Protein AF-A0A4S2KLS2-F1 (afdb_monomer)

Foldseek 3Di:
DQFDADCDPPDQPRPQHDDDPDDAAPPDWDKDWDAPVDKDWAFWDAFDFGCPVVPTPFDFFKKWKWFDDPVDPDTHQDADPVRHRMDGHDDTGTDIHIIIITGRHPDRDD

Solvent-accessible surface area (backbone atoms only — not comparable to full-atom values): 6794 Å² total; per-residue (Å²): 134,84,72,67,51,45,86,53,86,98,44,70,46,56,78,12,31,83,74,70,95,60,76,43,44,101,84,46,88,47,73,49,79,48,84,62,93,53,84,44,81,41,58,58,5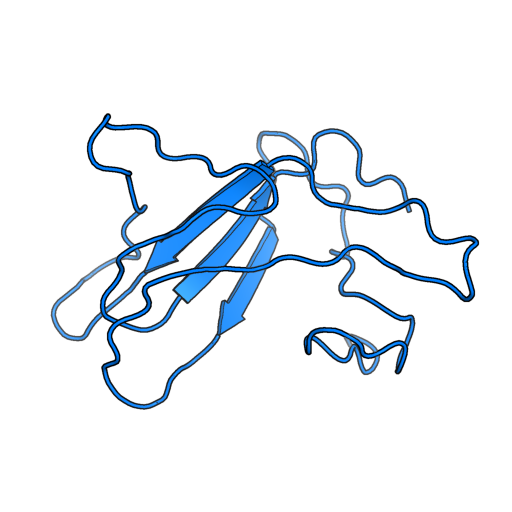5,82,78,77,46,28,44,58,94,80,71,39,83,41,47,62,61,34,29,35,45,28,35,47,49,96,92,56,93,58,75,41,75,45,58,49,100,85,68,48,47,68,44,54,76,73,50,74,43,82,46,76,40,31,38,36,39,34,53,42,25,91,72,50,67,130

Mean predicted aligned error: 8.69 Å

InterPro domains:
  IPR000421 Coagulation factor 5/8, C-terminal domain [PF00754] (11-99)
  IPR000421 Coagulation factor 5/8, C-terminal domain [PS50022] (1-110)
  IPR008979 Galactose-binding-like domain superfamily [SSF49785] (8-98)

Radius of gyration: 14.33 Å; Cα contacts (8 Å, |Δi|>4): 211; chains: 1; bounding box: 36×27×37 Å

Secondary structure (DSSP, 8-state):
-------STT--GGGSS---SS---SS--EEEEE--SS--EE--B------GGGT-----SEEEEEE--TT-SS-EE---TT---EEESSB---EES-EEEEEE-SS---

Nearest PDB structures (foldseek):
  4qdr-assembly1_A  TM=7.229E-01  e=6.186E-03  Homo sapiens
  8fdg-assembly1_A  TM=7.091E-01  e=8.589E-02  Homo sapiens
  7jjc-assembly4_D  TM=6.309E-01  e=7.697E-02  Homo sapiens
  6mf0-assembly1_B  TM=7.133E-01  e=1.486E-01  Sus scrofa
  5msx-assembly1_A  TM=6.514E-01  e=5.536E-01  Bacteroides thetaiotaomicron VPI-5482

Sequence (110 aa):
MSRYIDLRLRQDKGGGAWCPRNMVTKEGKEYLEVNLHTPRLLTSTKTQGRFGNGNGVEYTEEYFVEYWRPGFNKWVRWRNRRGVEHDSIHKSVNLEVPILVNALSRNATV

pLDDT: mean 71.07, std 14.03, range [29.31, 92.56]

Structure (mmCIF, N/CA/C/O backbone):
data_AF-A0A4S2KLS2-F1
#
_entry.id   AF-A0A4S2KLS2-F1
#
loop_
_atom_site.group_PDB
_atom_site.id
_atom_site.type_symbol
_atom_site.label_atom_id
_atom_site.label_alt_id
_atom_site.label_comp_id
_atom_site.label_asym_id
_atom_site.label_entity_id
_atom_site.label_seq_id
_atom_site.pdbx_PDB_ins_code
_atom_site.Cartn_x
_atom_site.Cartn_y
_atom_site.Cartn_z
_atom_site.occupancy
_atom_site.B_iso_or_equiv
_atom_site.auth_seq_id
_atom_site.auth_comp_id
_atom_site.auth_asym_id
_atom_site.auth_atom_id
_atom_site.pdbx_PDB_model_num
ATOM 1 N N . MET A 1 1 ? -3.678 12.529 -16.105 1.00 29.31 1 MET A N 1
ATOM 2 C CA . MET A 1 1 ? -3.967 11.281 -16.843 1.00 29.31 1 MET A CA 1
ATOM 3 C C . MET A 1 1 ? -2.807 10.325 -16.632 1.00 29.31 1 MET A C 1
ATOM 5 O O . MET A 1 1 ? -1.731 10.573 -17.160 1.00 29.31 1 MET A O 1
ATOM 9 N N . SER A 1 2 ? -2.993 9.313 -15.783 1.00 34.88 2 SER A N 1
ATOM 10 C CA . SER A 1 2 ? -1.995 8.261 -15.566 1.00 34.88 2 SER A CA 1
ATOM 11 C C . SER A 1 2 ? -1.966 7.380 -16.816 1.00 34.88 2 SER A C 1
ATOM 13 O O . SER A 1 2 ? -3.018 6.888 -17.226 1.00 34.88 2 SER A O 1
ATOM 15 N N . ARG A 1 3 ? -0.813 7.252 -17.487 1.00 41.88 3 ARG A N 1
ATOM 16 C CA . ARG A 1 3 ? -0.665 6.275 -18.579 1.00 41.88 3 ARG A CA 1
ATOM 17 C C . ARG A 1 3 ? -0.872 4.879 -17.992 1.00 41.88 3 ARG A C 1
ATOM 19 O O . ARG A 1 3 ? -0.538 4.658 -16.837 1.00 41.88 3 ARG A O 1
ATOM 26 N N . TYR A 1 4 ? -1.463 3.987 -18.786 1.00 42.91 4 TYR A N 1
ATOM 27 C CA . TYR A 1 4 ? -1.695 2.575 -18.476 1.00 42.91 4 TYR A CA 1
ATOM 28 C C . TYR A 1 4 ? -0.476 1.962 -17.785 1.00 42.91 4 TYR A C 1
ATOM 30 O O . TYR A 1 4 ? 0.496 1.646 -18.456 1.00 42.91 4 TYR A O 1
ATOM 38 N N . ILE A 1 5 ? -0.536 1.809 -16.468 1.00 55.75 5 ILE A N 1
ATOM 39 C CA . ILE A 1 5 ? 0.456 1.089 -15.680 1.00 55.75 5 ILE A CA 1
ATOM 40 C C . ILE A 1 5 ? -0.206 -0.224 -15.284 1.00 55.75 5 ILE A C 1
ATOM 42 O O . ILE A 1 5 ? -1.280 -0.216 -14.677 1.00 55.75 5 ILE A O 1
ATOM 46 N N . ASP A 1 6 ? 0.414 -1.348 -15.635 1.00 65.06 6 ASP A N 1
ATOM 47 C CA . ASP A 1 6 ? -0.007 -2.640 -15.108 1.00 65.06 6 ASP A CA 1
ATOM 48 C C . ASP A 1 6 ? 0.578 -2.814 -13.700 1.00 65.06 6 ASP A C 1
ATOM 50 O O . ASP A 1 6 ? 1.789 -2.884 -13.513 1.00 65.06 6 ASP A O 1
ATOM 54 N N . LEU A 1 7 ? -0.303 -2.841 -12.699 1.00 71.12 7 LEU A N 1
ATOM 55 C CA . LEU A 1 7 ? 0.037 -2.980 -11.277 1.00 71.12 7 LEU A CA 1
ATOM 56 C C . LEU A 1 7 ? 0.234 -4.442 -10.851 1.00 71.12 7 LEU A C 1
ATOM 58 O O . LEU A 1 7 ? 0.402 -4.736 -9.665 1.00 71.12 7 LEU A O 1
ATOM 62 N N . ARG A 1 8 ? 0.147 -5.383 -11.795 1.00 77.81 8 ARG A N 1
ATOM 63 C CA . ARG A 1 8 ? 0.244 -6.815 -11.513 1.00 77.81 8 ARG A CA 1
ATOM 64 C C . ARG A 1 8 ? 1.695 -7.264 -11.438 1.00 77.81 8 ARG A C 1
ATOM 66 O O . ARG A 1 8 ? 2.547 -6.868 -12.226 1.00 77.81 8 ARG A O 1
ATOM 73 N N . LEU A 1 9 ? 1.951 -8.187 -10.516 1.00 78.31 9 LEU A N 1
ATOM 74 C CA . LEU A 1 9 ? 3.256 -8.820 -10.389 1.00 78.31 9 LEU A CA 1
ATOM 75 C C . LEU A 1 9 ? 3.641 -9.562 -11.679 1.00 78.31 9 LEU A C 1
ATOM 77 O O . LEU A 1 9 ? 2.802 -10.205 -12.315 1.00 78.31 9 LEU A O 1
ATOM 81 N N . ARG A 1 10 ? 4.937 -9.544 -12.000 1.00 79.31 10 ARG A N 1
ATOM 82 C CA . ARG A 1 10 ? 5.551 -10.193 -13.171 1.00 79.31 10 ARG A CA 1
ATOM 83 C C . ARG A 1 10 ? 4.999 -9.699 -14.512 1.00 79.31 10 ARG A C 1
ATOM 85 O O . ARG A 1 10 ? 4.963 -10.463 -15.473 1.00 79.31 10 ARG A O 1
ATOM 92 N N . GLN A 1 11 ? 4.562 -8.446 -14.575 1.00 78.25 11 GLN A N 1
ATOM 93 C CA . GLN A 1 11 ? 4.196 -7.778 -15.820 1.00 78.25 11 GLN A CA 1
ATOM 94 C C . GLN A 1 11 ? 5.168 -6.630 -16.085 1.00 78.25 11 GLN A C 1
ATOM 96 O O . GLN A 1 11 ?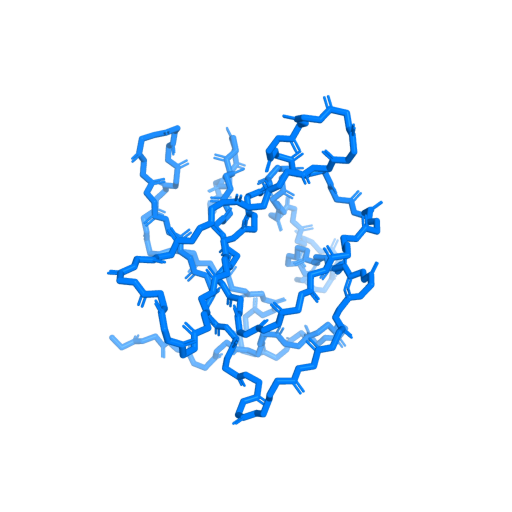 5.548 -5.927 -15.158 1.00 78.25 11 GLN A O 1
ATOM 101 N N . ASP A 1 12 ? 5.551 -6.444 -17.351 1.00 72.38 12 ASP A N 1
ATOM 102 C CA . ASP A 1 12 ? 6.385 -5.314 -17.801 1.00 72.38 12 ASP A CA 1
ATOM 103 C C . ASP A 1 12 ? 5.627 -4.417 -18.804 1.00 72.38 12 ASP A C 1
ATOM 105 O O . ASP A 1 12 ? 6.195 -3.735 -19.655 1.00 72.38 12 ASP A O 1
ATOM 109 N N . LYS A 1 13 ? 4.290 -4.458 -18.761 1.00 71.88 13 LYS A N 1
ATOM 110 C CA . LYS A 1 13 ? 3.429 -3.682 -19.661 1.00 71.88 13 LYS A CA 1
ATOM 111 C C . LYS A 1 13 ? 3.302 -2.246 -19.162 1.00 71.88 13 LYS A C 1
ATOM 113 O O . LYS A 1 13 ? 3.236 -1.998 -17.962 1.00 71.88 13 LYS A O 1
ATOM 118 N N . GLY A 1 14 ? 3.215 -1.291 -20.089 1.00 65.75 14 GLY A N 1
ATOM 119 C CA . GLY A 1 14 ? 2.847 0.080 -19.734 1.00 65.75 14 GLY A CA 1
ATOM 120 C C . GLY A 1 14 ? 3.896 0.850 -18.919 1.00 65.75 14 GLY A C 1
ATOM 121 O O . GLY A 1 14 ? 3.542 1.677 -18.088 1.00 65.75 14 GLY A O 1
ATOM 122 N N . GLY A 1 15 ? 5.186 0.573 -19.137 1.00 68.25 15 GLY A N 1
ATOM 123 C CA . GLY A 1 15 ? 6.291 1.208 -18.402 1.00 68.25 15 GLY A CA 1
ATOM 124 C C . GLY A 1 15 ? 6.843 0.374 -17.243 1.00 68.25 15 GLY A C 1
ATOM 125 O O . GLY A 1 15 ? 7.858 0.748 -16.662 1.00 68.25 15 GLY A O 1
ATOM 126 N N . GLY A 1 16 ? 6.230 -0.776 -16.949 1.00 73.69 16 GLY A N 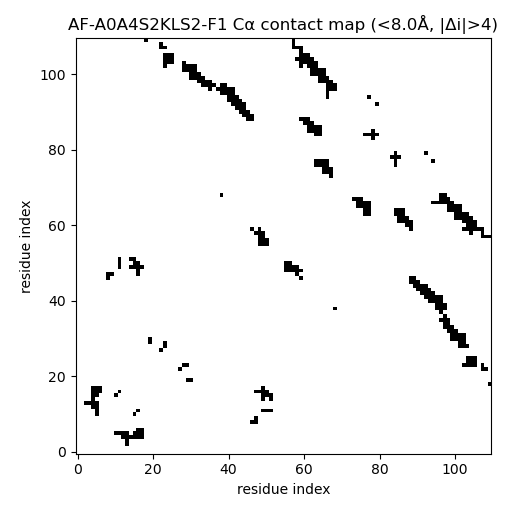1
ATOM 127 C CA . GLY A 1 16 ? 6.867 -1.854 -16.191 1.00 73.69 16 GLY A CA 1
ATOM 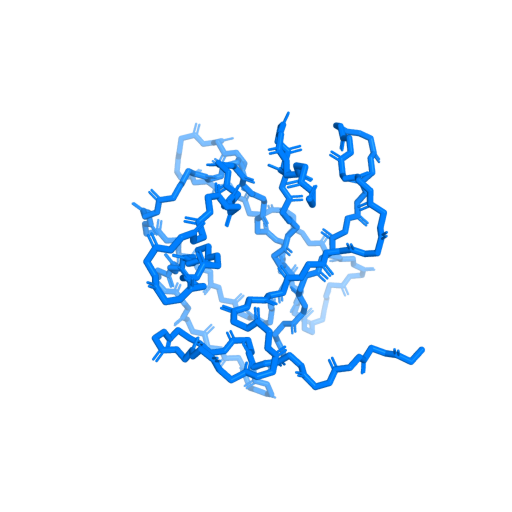128 C C . GLY A 1 16 ? 6.744 -1.808 -14.673 1.00 73.69 16 GLY A C 1
ATOM 129 O O . GLY A 1 16 ? 7.104 -2.772 -14.002 1.00 73.69 16 GLY A O 1
ATOM 130 N N . ALA A 1 17 ? 6.246 -0.704 -14.125 1.00 75.94 17 ALA A N 1
ATOM 131 C CA . ALA A 1 17 ? 5.863 -0.562 -12.727 1.00 75.94 17 ALA A CA 1
ATOM 132 C C . ALA A 1 17 ? 5.029 0.707 -12.544 1.00 75.94 17 ALA A C 1
ATOM 134 O O . ALA A 1 17 ? 4.953 1.564 -13.428 1.00 75.94 17 ALA A O 1
ATOM 135 N N . TRP A 1 18 ? 4.436 0.849 -11.362 1.00 80.12 18 TRP A N 1
ATOM 136 C CA . TRP A 1 18 ? 3.882 2.125 -10.943 1.00 80.12 18 TRP A CA 1
ATOM 137 C C . TRP A 1 18 ? 4.951 3.065 -10.432 1.00 80.12 18 TRP A C 1
ATOM 139 O O . TRP A 1 18 ? 5.803 2.685 -9.633 1.00 80.12 18 TRP A O 1
ATOM 149 N N . CYS A 1 19 ? 4.852 4.306 -10.890 1.00 76.81 19 CYS A N 1
ATOM 150 C CA . CYS A 1 19 ? 5.683 5.402 -10.454 1.00 76.81 19 CYS A CA 1
ATOM 151 C C . CYS A 1 19 ? 4.766 6.538 -9.973 1.00 76.81 19 CYS A C 1
ATOM 153 O O . C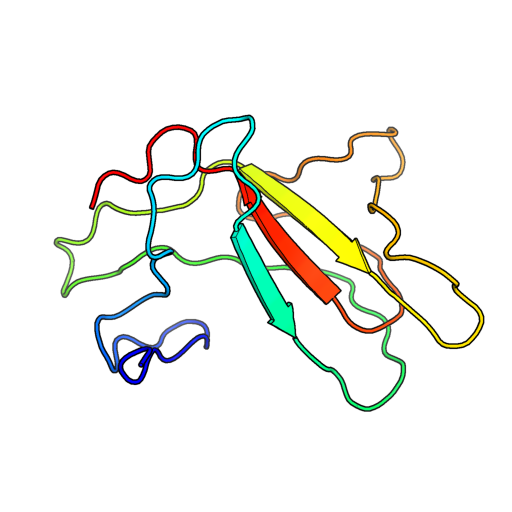YS A 1 19 ? 3.878 6.954 -10.731 1.00 76.81 19 CYS A O 1
ATOM 155 N N . PRO A 1 20 ? 4.930 7.024 -8.731 1.00 76.81 20 PRO A N 1
ATOM 156 C CA . PRO A 1 20 ? 4.216 8.204 -8.270 1.00 76.81 20 PRO A CA 1
ATOM 157 C C . PRO A 1 20 ? 4.610 9.422 -9.109 1.00 76.81 20 PRO A C 1
ATOM 159 O O . PRO A 1 20 ? 5.714 9.507 -9.645 1.00 76.81 20 PRO A O 1
ATOM 162 N N . ARG A 1 21 ? 3.700 10.393 -9.230 1.00 72.88 21 ARG A N 1
ATOM 163 C CA . ARG A 1 21 ? 3.963 11.597 -10.035 1.00 72.88 21 ARG A CA 1
ATOM 164 C C . ARG A 1 21 ? 5.058 12.470 -9.419 1.00 72.88 21 ARG A C 1
ATOM 166 O O . ARG A 1 21 ? 5.806 13.105 -10.154 1.00 72.88 21 ARG A O 1
ATOM 173 N N . ASN A 1 22 ? 5.103 12.525 -8.092 1.00 72.25 22 ASN A N 1
ATOM 174 C CA . ASN A 1 22 ? 6.068 13.305 -7.334 1.00 72.25 22 ASN A CA 1
ATOM 175 C C . ASN A 1 22 ? 7.034 12.368 -6.611 1.00 72.25 22 ASN A C 1
ATOM 177 O O . ASN A 1 22 ? 6.669 11.250 -6.243 1.00 72.25 22 ASN A O 1
ATOM 181 N N . MET A 1 23 ? 8.251 12.852 -6.357 1.00 68.00 23 MET A N 1
ATOM 182 C CA . MET A 1 23 ? 9.189 12.135 -5.503 1.00 68.00 23 MET A CA 1
ATOM 183 C C . MET A 1 23 ? 8.591 12.002 -4.102 1.00 68.00 23 MET A C 1
ATOM 185 O O . MET A 1 23 ? 8.187 12.989 -3.483 1.00 68.00 23 MET A O 1
ATOM 189 N N . VAL A 1 24 ? 8.529 10.771 -3.607 1.00 67.81 24 VAL A N 1
ATOM 190 C CA . VAL A 1 24 ? 8.026 10.491 -2.265 1.00 67.81 24 VAL A CA 1
ATOM 191 C C . VAL A 1 24 ? 9.128 10.827 -1.270 1.00 67.81 24 VAL A C 1
ATOM 193 O O . VAL A 1 24 ? 10.185 10.205 -1.278 1.00 67.81 24 VAL A O 1
ATOM 196 N N . THR A 1 25 ? 8.900 11.831 -0.428 1.00 64.75 25 THR A N 1
ATOM 197 C CA . THR A 1 25 ? 9.729 12.098 0.756 1.00 64.75 25 THR A CA 1
ATOM 198 C C . THR A 1 25 ? 9.118 11.397 1.972 1.00 64.75 25 THR A C 1
ATOM 200 O O . THR A 1 25 ? 8.038 10.819 1.887 1.00 64.75 25 THR A O 1
ATOM 203 N N . LYS A 1 26 ? 9.758 11.475 3.147 1.00 58.97 26 LYS A N 1
ATOM 204 C CA . LYS A 1 26 ? 9.169 10.946 4.397 1.00 58.97 26 LYS A CA 1
ATOM 205 C C . LYS A 1 26 ? 7.819 11.588 4.763 1.00 58.97 26 LYS A C 1
ATOM 207 O O . LYS A 1 26 ? 7.088 11.027 5.573 1.00 58.97 26 LYS A O 1
ATOM 212 N N . GLU A 1 27 ? 7.518 12.750 4.189 1.00 56.88 27 GLU A N 1
ATOM 213 C CA . GLU A 1 27 ? 6.307 13.539 4.437 1.00 56.88 27 GLU A CA 1
ATOM 214 C C . GLU A 1 27 ? 5.268 13.379 3.315 1.00 56.88 27 GLU A C 1
ATOM 216 O O . GLU A 1 27 ? 4.070 13.532 3.554 1.00 56.88 27 GLU A O 1
ATOM 221 N N . GLY A 1 28 ? 5.708 13.039 2.097 1.00 59.34 28 GLY A N 1
ATOM 222 C CA . GLY A 1 28 ? 4.832 12.776 0.959 1.00 59.34 28 GLY A CA 1
ATOM 223 C C . GLY A 1 28 ? 4.121 11.430 1.095 1.00 59.34 28 GLY A C 1
ATOM 224 O O . GLY A 1 28 ? 4.759 10.403 1.311 1.00 59.34 28 GLY A O 1
ATOM 225 N N . LYS A 1 29 ? 2.792 11.419 0.950 1.00 70.06 29 LYS A N 1
ATOM 226 C CA . LYS A 1 29 ? 1.978 10.197 0.991 1.00 70.06 29 LYS A CA 1
ATOM 227 C C . LYS A 1 29 ? 1.422 9.888 -0.398 1.00 70.06 29 LYS A C 1
ATOM 229 O O . LYS A 1 29 ? 0.400 10.437 -0.792 1.00 70.06 29 LYS A O 1
ATOM 234 N N . GLU A 1 30 ? 2.095 8.999 -1.118 1.00 79.12 30 GLU A N 1
ATOM 235 C CA . GLU A 1 30 ? 1.615 8.423 -2.379 1.00 79.12 30 GLU A CA 1
ATOM 236 C C . GLU A 1 30 ? 1.210 6.964 -2.144 1.00 79.12 30 GLU A C 1
ATOM 238 O O . GLU A 1 30 ? 1.844 6.250 -1.359 1.00 79.12 30 GLU A O 1
ATOM 243 N N . TYR A 1 31 ? 0.142 6.516 -2.804 1.00 78.19 31 TYR A N 1
ATOM 244 C CA . TYR A 1 31 ? -0.447 5.210 -2.523 1.00 78.19 31 TYR A CA 1
ATOM 245 C C . TYR A 1 31 ? -0.964 4.481 -3.754 1.00 78.19 31 TYR A C 1
ATOM 247 O O . TYR A 1 31 ? -1.385 5.074 -4.747 1.00 78.19 31 TYR A O 1
ATOM 255 N N . LEU A 1 32 ? -0.985 3.158 -3.621 1.00 81.19 32 LEU A N 1
ATOM 256 C CA . LEU A 1 32 ? -1.721 2.246 -4.478 1.00 81.19 32 LEU A CA 1
ATOM 257 C C . LEU A 1 32 ? -2.916 1.693 -3.713 1.00 81.19 32 LEU A C 1
ATOM 259 O O . LEU A 1 32 ? -2.755 1.098 -2.646 1.00 81.19 32 LEU A O 1
ATOM 263 N N . GLU A 1 33 ? -4.110 1.867 -4.273 1.00 83.31 33 GLU A N 1
ATOM 264 C CA . GLU A 1 33 ? -5.334 1.283 -3.734 1.00 83.31 33 GLU A CA 1
ATOM 265 C C . GLU A 1 33 ? -5.684 -0.017 -4.450 1.00 83.31 33 GLU A C 1
ATOM 267 O O . GLU A 1 33 ? -5.733 -0.078 -5.680 1.00 83.31 33 GLU A O 1
ATOM 272 N N . VAL A 1 34 ? -5.969 -1.054 -3.661 1.00 82.94 34 VAL A N 1
ATOM 273 C CA . VAL A 1 34 ? -6.502 -2.321 -4.154 1.00 82.94 34 VAL A CA 1
ATOM 274 C C . VAL A 1 34 ? -7.862 -2.568 -3.512 1.00 82.94 34 VAL A C 1
ATOM 276 O O . VAL A 1 34 ? -7.969 -2.948 -2.341 1.00 82.94 34 VAL A O 1
ATOM 279 N N . ASN A 1 35 ? -8.918 -2.395 -4.307 1.00 83.62 35 ASN A N 1
ATOM 280 C CA . ASN A 1 35 ? -10.270 -2.753 -3.904 1.00 83.62 35 ASN A CA 1
ATOM 281 C C . ASN A 1 35 ? -10.506 -4.253 -4.135 1.00 83.62 35 ASN A C 1
ATOM 283 O O . ASN A 1 35 ? -10.494 -4.737 -5.264 1.00 83.62 35 ASN A O 1
ATOM 287 N N . LEU A 1 36 ? -10.722 -4.997 -3.048 1.00 82.88 36 LEU A N 1
ATOM 288 C CA . LEU A 1 36 ? -10.947 -6.446 -3.091 1.00 82.88 36 LEU A CA 1
ATOM 289 C C . LEU A 1 36 ? -12.408 -6.834 -3.367 1.00 82.88 36 LEU A C 1
ATOM 291 O O . LEU A 1 36 ? -12.689 -8.027 -3.503 1.00 82.88 36 LEU A O 1
ATOM 295 N N . HIS A 1 37 ? -13.315 -5.849 -3.436 1.00 80.88 37 HIS A N 1
ATOM 296 C CA . HIS A 1 37 ? -14.777 -5.933 -3.591 1.00 80.88 37 HIS A CA 1
ATOM 297 C C . HIS A 1 37 ? -15.533 -6.691 -2.489 1.00 80.88 37 HIS A C 1
ATOM 299 O O . HIS A 1 37 ? -16.637 -6.304 -2.118 1.00 80.88 37 HIS A O 1
ATOM 305 N N . THR A 1 38 ? -14.937 -7.736 -1.927 1.00 79.12 38 THR A N 1
ATOM 306 C CA . THR A 1 38 ? -15.462 -8.532 -0.818 1.00 79.12 38 THR A CA 1
ATOM 307 C C . THR A 1 38 ? -14.414 -8.626 0.291 1.00 79.12 38 THR A C 1
ATOM 309 O O . THR A 1 38 ? -13.216 -8.641 -0.014 1.00 79.12 38 THR A O 1
ATOM 312 N N . PRO A 1 39 ? -14.813 -8.750 1.571 1.00 79.81 39 PRO A N 1
ATOM 313 C CA . PRO A 1 39 ? -13.872 -9.039 2.647 1.00 79.81 39 PRO A CA 1
ATOM 314 C C . PRO A 1 39 ? -13.078 -10.317 2.354 1.00 79.81 39 PRO A C 1
ATOM 316 O O . PRO A 1 39 ? -13.645 -11.340 1.970 1.00 79.81 39 PRO A O 1
ATOM 319 N N . ARG A 1 40 ? -11.757 -10.248 2.509 1.00 78.75 40 ARG A N 1
ATOM 320 C CA . ARG A 1 40 ? -10.828 -11.372 2.341 1.00 78.75 40 ARG A CA 1
ATOM 321 C C . ARG A 1 40 ? -9.760 -11.289 3.418 1.00 78.75 40 ARG A C 1
ATOM 323 O O . ARG A 1 40 ? -9.385 -10.183 3.804 1.00 78.75 40 ARG A O 1
ATOM 330 N N . LEU A 1 41 ? -9.261 -12.447 3.845 1.00 77.62 41 LEU A N 1
ATOM 331 C CA . LEU A 1 41 ? -8.041 -12.551 4.636 1.00 77.62 41 LEU A CA 1
ATOM 332 C C . LEU A 1 41 ? -6.838 -12.538 3.687 1.00 77.62 41 LEU A C 1
ATOM 334 O O . LEU A 1 41 ? -6.684 -13.422 2.845 1.00 77.62 41 LEU A O 1
ATOM 338 N N . LEU A 1 42 ? -5.990 -11.534 3.831 1.00 76.06 42 LEU A N 1
ATOM 339 C CA . LEU A 1 42 ? -4.669 -11.456 3.241 1.00 76.06 42 LEU A CA 1
ATOM 340 C C . LEU A 1 42 ? -3.656 -11.965 4.255 1.00 76.06 42 LEU A C 1
ATOM 342 O O . LEU A 1 42 ? -3.715 -11.602 5.425 1.00 76.06 42 LEU A O 1
ATOM 346 N N . THR A 1 43 ? -2.733 -12.798 3.794 1.00 73.94 43 THR A N 1
ATOM 347 C CA . THR A 1 43 ? -1.678 -13.406 4.620 1.00 73.94 43 THR A CA 1
ATOM 348 C C . THR A 1 43 ? -0.279 -12.944 4.219 1.00 73.94 43 THR A C 1
ATOM 350 O O . THR A 1 43 ? 0.682 -13.097 4.973 1.00 73.94 43 THR A O 1
ATOM 353 N N . SER A 1 44 ? -0.136 -12.360 3.028 1.00 76.44 44 SER A N 1
ATOM 354 C CA . SER A 1 44 ? 1.133 -11.878 2.497 1.00 76.44 44 SER A CA 1
ATOM 355 C C . SER A 1 44 ? 0.917 -10.794 1.452 1.00 76.44 44 SER A C 1
ATOM 357 O O . SER A 1 44 ? -0.052 -10.816 0.692 1.00 76.44 44 SER A O 1
ATOM 359 N N . THR A 1 45 ? 1.871 -9.873 1.400 1.00 76.38 45 THR A N 1
ATOM 360 C CA . THR A 1 45 ? 2.043 -8.901 0.329 1.00 76.38 45 THR A CA 1
ATOM 361 C C . THR A 1 45 ? 3.375 -9.154 -0.366 1.00 76.38 45 THR A C 1
ATOM 363 O O . THR A 1 45 ? 4.371 -9.550 0.247 1.00 76.38 45 THR A O 1
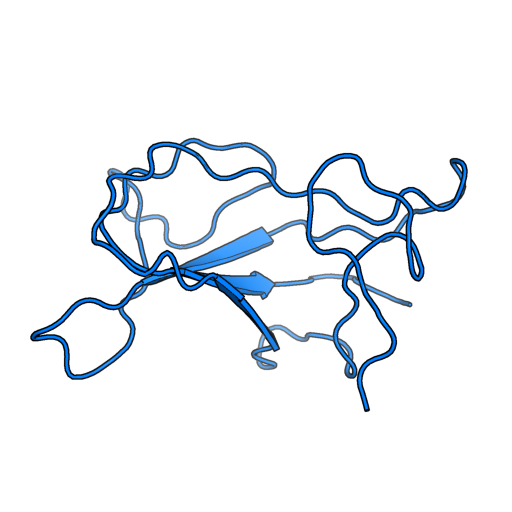ATOM 366 N N . LYS A 1 46 ? 3.407 -8.916 -1.676 1.00 79.44 46 LYS A N 1
ATOM 367 C CA . LYS A 1 46 ? 4.638 -8.939 -2.459 1.00 79.44 46 LYS A CA 1
ATOM 368 C C . LYS A 1 46 ? 4.702 -7.683 -3.306 1.00 79.44 46 LYS A C 1
ATOM 370 O O . LYS A 1 46 ? 3.729 -7.335 -3.967 1.00 79.44 46 LYS A O 1
ATOM 375 N N . THR A 1 47 ? 5.850 -7.027 -3.280 1.00 77.75 47 THR A N 1
ATOM 376 C CA . THR A 1 47 ? 6.138 -5.846 -4.087 1.00 77.75 47 THR A CA 1
ATOM 377 C C . THR A 1 47 ? 7.134 -6.208 -5.181 1.00 77.75 47 THR A C 1
ATOM 379 O O . THR A 1 47 ? 7.878 -7.188 -5.076 1.00 77.75 47 THR A O 1
ATOM 382 N N . GLN A 1 48 ? 7.116 -5.443 -6.265 1.00 78.56 48 GLN A N 1
ATOM 383 C CA . GLN A 1 48 ? 8.053 -5.575 -7.370 1.00 78.56 48 GLN A CA 1
ATOM 384 C C . GLN A 1 48 ? 8.384 -4.169 -7.877 1.00 78.56 48 GLN A C 1
ATOM 386 O O . GLN A 1 48 ? 7.480 -3.357 -8.060 1.00 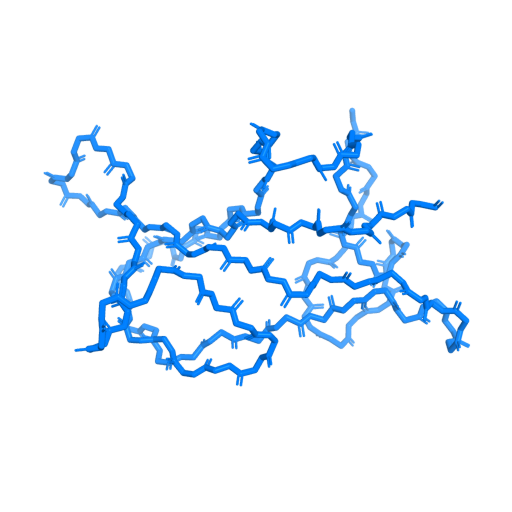78.56 48 GLN A O 1
ATOM 391 N N . GLY A 1 49 ? 9.677 -3.891 -8.050 1.00 78.56 49 GLY A N 1
ATOM 392 C CA . GLY A 1 49 ? 10.159 -2.678 -8.709 1.00 78.56 49 GLY A CA 1
ATOM 393 C C . GLY A 1 49 ? 10.077 -2.779 -10.231 1.00 78.56 49 GLY A C 1
ATOM 394 O O . GLY A 1 49 ? 9.671 -3.807 -10.781 1.00 78.56 49 GLY A O 1
ATOM 395 N N . ARG A 1 50 ? 10.490 -1.724 -10.924 1.00 82.44 50 ARG A N 1
ATOM 396 C CA . ARG A 1 50 ? 10.497 -1.710 -12.388 1.00 82.44 50 ARG A CA 1
ATOM 397 C C . ARG A 1 50 ? 11.545 -2.687 -12.912 1.00 82.44 50 ARG A C 1
ATOM 399 O O . ARG A 1 50 ? 12.692 -2.652 -12.484 1.00 82.44 50 ARG A O 1
ATOM 406 N N . PHE A 1 51 ? 11.161 -3.554 -13.849 1.00 80.94 51 PHE A N 1
ATOM 407 C CA . PHE A 1 51 ? 12.114 -4.467 -14.485 1.00 80.94 51 PHE A CA 1
ATOM 408 C C . PHE A 1 51 ? 12.901 -3.779 -15.603 1.00 80.94 51 PHE A C 1
ATOM 410 O O . PHE A 1 51 ? 14.127 -3.872 -15.638 1.00 80.94 51 PHE A O 1
ATOM 417 N N . GLY A 1 52 ? 12.212 -3.088 -16.520 1.00 77.06 52 GLY A N 1
ATOM 418 C CA . GLY A 1 52 ? 12.860 -2.282 -17.556 1.00 77.06 52 GLY A CA 1
ATOM 419 C C . GLY A 1 52 ? 13.800 -3.078 -18.465 1.00 77.06 52 GLY A C 1
ATOM 420 O O . GLY A 1 52 ? 14.907 -2.610 -18.734 1.00 77.06 52 GLY A O 1
ATOM 421 N N . ASN A 1 53 ? 13.403 -4.285 -18.886 1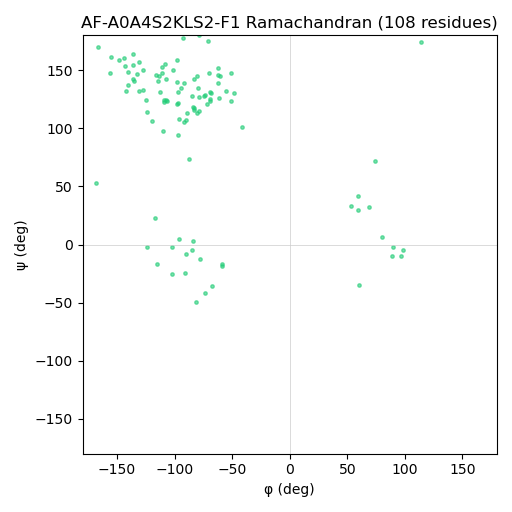.00 79.56 53 ASN A N 1
ATOM 422 C CA . ASN A 1 53 ? 14.256 -5.227 -19.631 1.00 79.56 53 ASN A CA 1
ATOM 423 C C . ASN A 1 53 ? 15.612 -5.532 -18.957 1.00 79.56 53 ASN A C 1
ATOM 425 O O . ASN A 1 53 ? 16.614 -5.740 -19.637 1.00 79.56 53 ASN A O 1
ATOM 429 N N . GLY A 1 54 ? 15.656 -5.544 -17.621 1.00 79.94 54 GLY A N 1
ATOM 430 C CA . GLY A 1 54 ? 16.871 -5.800 -16.841 1.00 79.94 54 GLY A CA 1
ATOM 431 C C . GLY A 1 54 ? 17.695 -4.554 -16.509 1.00 79.94 54 GLY A C 1
ATOM 432 O O . GLY A 1 54 ? 18.679 -4.672 -15.788 1.00 79.94 54 GLY A O 1
ATOM 433 N N . ASN A 1 55 ? 17.281 -3.374 -16.981 1.00 81.31 55 ASN A N 1
ATOM 434 C CA . ASN A 1 55 ? 17.924 -2.092 -16.669 1.00 81.31 55 ASN A CA 1
ATOM 435 C C . ASN A 1 55 ? 17.165 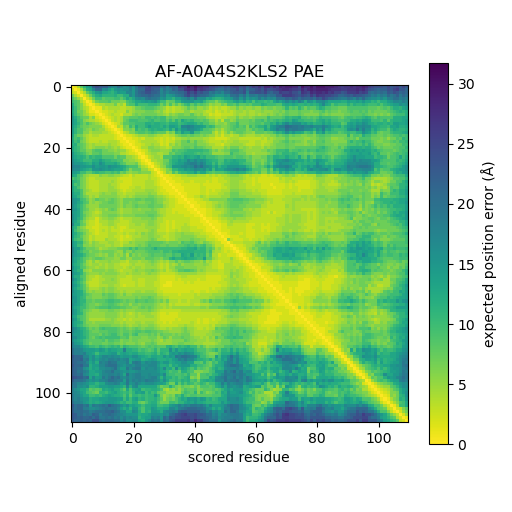-1.276 -15.610 1.00 81.31 55 ASN A C 1
ATOM 437 O O . ASN A 1 55 ? 17.579 -0.168 -15.278 1.00 81.31 55 ASN A O 1
ATOM 441 N N . GLY A 1 56 ? 16.020 -1.765 -15.130 1.00 73.69 56 GLY A N 1
ATOM 442 C CA . GLY A 1 56 ? 15.269 -1.116 -14.063 1.00 73.69 56 GLY A CA 1
ATOM 443 C C . GLY A 1 56 ? 16.014 -1.204 -12.735 1.00 73.69 56 GLY A C 1
ATOM 444 O O . GLY A 1 56 ? 16.479 -2.273 -12.340 1.00 73.69 56 GLY A O 1
ATOM 445 N N . VAL A 1 57 ? 16.124 -0.068 -12.058 1.00 78.00 57 VAL A N 1
ATOM 446 C CA . VAL A 1 57 ? 16.793 0.071 -10.751 1.00 78.00 57 VAL A CA 1
ATOM 447 C C . VAL A 1 57 ? 15.862 0.674 -9.701 1.00 78.00 57 VAL A C 1
ATOM 449 O O . VAL A 1 57 ? 16.221 0.804 -8.535 1.00 78.00 57 VAL A O 1
ATOM 452 N N . GLU A 1 58 ? 14.642 1.019 -10.104 1.00 77.12 58 GLU A N 1
ATOM 453 C CA . GLU A 1 58 ? 13.661 1.702 -9.283 1.00 77.12 58 GLU A CA 1
ATOM 454 C C . GLU A 1 58 ? 12.816 0.676 -8.522 1.00 77.12 58 GLU A C 1
ATOM 456 O O . GLU A 1 58 ? 12.017 -0.076 -9.094 1.00 77.12 58 GLU A O 1
ATOM 461 N N . TYR A 1 59 ? 12.968 0.658 -7.201 1.00 74.12 59 TYR A N 1
ATOM 462 C CA . TYR A 1 59 ? 12.155 -0.144 -6.295 1.00 74.12 59 TYR A CA 1
ATOM 463 C C . TYR A 1 59 ? 11.902 0.603 -4.984 1.00 74.12 59 TYR A C 1
ATOM 465 O O . TYR A 1 59 ? 12.592 1.554 -4.627 1.00 74.12 59 TYR A O 1
ATOM 473 N N . THR A 1 60 ? 10.877 0.171 -4.256 1.00 74.56 60 THR A N 1
ATOM 474 C CA . THR A 1 60 ? 10.534 0.719 -2.943 1.00 74.56 60 THR A CA 1
ATOM 475 C C . THR A 1 60 ? 11.122 -0.158 -1.846 1.00 74.56 60 THR A C 1
ATOM 477 O O . THR A 1 60 ? 10.783 -1.335 -1.770 1.00 74.56 60 THR A O 1
ATOM 480 N N . GLU A 1 61 ? 11.961 0.414 -0.984 1.00 73.06 61 GLU A N 1
ATOM 481 C CA . GLU A 1 61 ? 12.603 -0.294 0.136 1.00 73.06 61 GLU A CA 1
ATOM 482 C C . GLU A 1 61 ? 11.638 -0.599 1.288 1.00 73.06 61 GLU A C 1
ATOM 484 O O . GLU A 1 61 ? 11.652 -1.697 1.851 1.00 73.06 61 GLU A O 1
ATOM 489 N N . GLU A 1 62 ? 10.789 0.373 1.625 1.00 76.62 62 GLU A N 1
ATOM 490 C CA . GLU A 1 62 ? 9.864 0.313 2.752 1.00 76.62 62 GLU A CA 1
ATOM 491 C C . GLU A 1 62 ? 8.471 0.765 2.316 1.00 76.62 62 GLU A C 1
ATOM 493 O O . GLU A 1 62 ? 8.303 1.649 1.482 1.00 76.62 62 GLU A O 1
ATOM 498 N N . TYR A 1 63 ? 7.429 0.186 2.889 1.00 79.38 63 TYR A N 1
ATOM 499 C CA . TYR A 1 63 ? 6.070 0.664 2.658 1.00 79.38 63 TYR A CA 1
ATOM 500 C C . TYR A 1 63 ? 5.209 0.437 3.890 1.00 79.38 63 TYR A C 1
ATOM 502 O O . TYR A 1 63 ? 5.509 -0.396 4.747 1.00 79.38 63 TYR A O 1
ATOM 510 N N . PHE A 1 64 ? 4.122 1.188 3.977 1.00 82.12 64 PHE A N 1
ATOM 511 C CA . PHE A 1 64 ? 3.063 0.927 4.933 1.00 82.12 64 PHE A CA 1
ATOM 512 C C . PHE A 1 64 ? 1.901 0.238 4.257 1.00 82.12 64 PHE A C 1
ATOM 514 O O . PHE A 1 64 ? 1.569 0.512 3.101 1.00 82.12 64 PHE A O 1
ATOM 521 N N . VAL A 1 65 ? 1.212 -0.567 5.051 1.00 84.12 65 VAL A N 1
ATOM 522 C CA . VAL A 1 65 ? -0.087 -1.102 4.686 1.00 84.12 65 VAL A CA 1
ATOM 523 C C . VAL A 1 65 ? -1.132 -0.433 5.560 1.00 84.12 65 VAL A C 1
ATOM 525 O O . VAL A 1 65 ? -1.061 -0.468 6.789 1.00 84.12 65 VAL A O 1
ATOM 528 N N . GLU A 1 66 ? -2.095 0.208 4.924 1.00 85.56 66 GLU A N 1
ATOM 529 C CA . GLU A 1 66 ? -3.292 0.732 5.558 1.00 85.56 66 GLU A CA 1
ATOM 530 C C . GLU A 1 66 ? -4.493 -0.050 5.027 1.00 85.56 66 GLU A C 1
ATOM 532 O O . GLU A 1 66 ? -4.512 -0.469 3.875 1.00 85.56 66 GLU A O 1
ATOM 537 N N . TYR A 1 67 ? -5.492 -0.288 5.866 1.00 86.19 67 TYR A N 1
ATOM 538 C CA . TYR A 1 67 ? -6.678 -1.049 5.487 1.00 86.19 67 TYR A CA 1
ATOM 539 C C . TYR A 1 67 ? -7.952 -0.378 5.995 1.00 86.19 67 TYR A C 1
ATOM 541 O O . TYR A 1 67 ? -7.930 0.375 6.976 1.00 86.19 67 TYR A O 1
ATOM 549 N N . TRP A 1 68 ? -9.068 -0.636 5.318 1.00 87.44 68 TRP A N 1
ATOM 550 C CA . TRP A 1 68 ? -10.374 -0.087 5.676 1.00 87.44 68 TRP A CA 1
ATOM 551 C C . TRP A 1 68 ? -11.478 -1.121 5.491 1.00 87.44 68 TRP A C 1
ATOM 553 O O . TRP A 1 68 ? -11.527 -1.805 4.476 1.00 87.44 68 TRP A O 1
ATOM 563 N N . ARG A 1 69 ? -12.411 -1.202 6.443 1.00 85.44 69 ARG A N 1
ATOM 564 C CA . ARG A 1 69 ? -13.584 -2.083 6.366 1.00 85.44 69 ARG A CA 1
ATOM 565 C C . ARG A 1 69 ? -14.874 -1.340 6.682 1.00 85.44 69 ARG A C 1
ATOM 567 O O . ARG A 1 69 ? -14.821 -0.361 7.427 1.00 85.44 69 ARG A O 1
ATOM 574 N N . PRO A 1 70 ? -16.036 -1.841 6.223 1.00 84.62 70 PRO A N 1
ATOM 575 C CA . PRO A 1 70 ? -17.324 -1.334 6.678 1.00 84.62 70 PRO A CA 1
ATOM 576 C C . PRO A 1 70 ? -17.375 -1.249 8.209 1.00 84.62 70 PRO A C 1
ATOM 578 O O . PRO A 1 70 ? -16.998 -2.196 8.904 1.00 84.62 70 PRO A O 1
ATOM 581 N N . GLY A 1 71 ? -17.798 -0.091 8.718 1.00 87.12 71 GLY A N 1
ATOM 582 C CA . GLY A 1 71 ? -17.777 0.249 10.145 1.00 87.12 71 GLY A CA 1
ATOM 583 C C . GLY A 1 71 ? -16.566 1.078 10.591 1.00 87.12 71 GLY A C 1
ATOM 584 O O . GLY A 1 71 ? -16.573 1.591 11.706 1.00 87.12 71 GLY A O 1
ATOM 585 N N . PHE A 1 72 ? -15.543 1.257 9.749 1.00 89.12 72 PHE A N 1
ATOM 586 C CA . PHE A 1 72 ? -14.421 2.150 10.047 1.00 89.12 72 PHE A CA 1
ATOM 587 C C . PHE A 1 72 ? -14.696 3.552 9.498 1.00 89.12 72 PHE A C 1
ATOM 589 O O . PHE A 1 72 ? -15.156 3.717 8.370 1.00 89.12 72 PHE A O 1
ATOM 596 N N . ASN A 1 73 ? -14.354 4.578 10.273 1.00 92.56 73 ASN A N 1
ATOM 597 C CA . ASN A 1 73 ? -14.453 5.982 9.859 1.00 92.56 73 ASN A CA 1
ATOM 598 C C . ASN A 1 73 ? -13.172 6.513 9.192 1.00 92.56 73 ASN A C 1
ATOM 600 O O . ASN A 1 73 ? -13.160 7.633 8.690 1.00 92.56 73 ASN A O 1
ATOM 604 N N . LYS A 1 74 ? -12.088 5.729 9.206 1.00 89.50 74 LYS A N 1
ATOM 605 C CA . LYS A 1 74 ? -10.790 6.074 8.621 1.00 89.50 74 LYS A CA 1
ATOM 606 C C . LYS A 1 74 ? -9.996 4.822 8.265 1.00 89.50 74 LYS A C 1
ATOM 608 O O . LYS A 1 74 ? -10.251 3.745 8.803 1.00 89.50 74 LYS A O 1
ATOM 613 N N . TRP A 1 75 ? -9.008 4.987 7.394 1.00 87.81 75 TRP A N 1
ATOM 614 C CA . TRP A 1 75 ? -7.984 3.976 7.154 1.00 87.81 75 TRP A CA 1
ATOM 615 C C . TRP A 1 75 ? -7.179 3.718 8.429 1.00 87.81 75 TRP A C 1
ATOM 617 O O . TRP A 1 75 ? -6.844 4.647 9.171 1.00 87.81 75 TRP A O 1
ATOM 627 N N . VAL A 1 76 ? -6.873 2.452 8.686 1.00 88.38 76 VAL A N 1
ATOM 628 C CA . VAL A 1 76 ? -6.095 2.020 9.847 1.00 88.38 76 VAL A CA 1
ATOM 629 C C . VAL A 1 76 ? -4.764 1.471 9.368 1.00 88.38 76 VAL A C 1
ATOM 631 O O . VAL A 1 76 ? -4.716 0.639 8.466 1.00 88.38 76 VAL A O 1
ATOM 634 N N . ARG A 1 77 ? -3.673 1.927 9.985 1.00 86.25 77 ARG A N 1
ATOM 635 C CA . ARG A 1 77 ? -2.336 1.413 9.701 1.00 86.25 77 ARG A CA 1
ATOM 636 C C . ARG A 1 77 ? -2.153 0.037 10.319 1.00 86.25 77 ARG A C 1
ATOM 638 O O . ARG A 1 77 ? -2.393 -0.157 11.512 1.00 86.25 77 ARG A O 1
ATOM 645 N N . TRP A 1 78 ? -1.725 -0.913 9.501 1.00 85.81 78 TRP A N 1
ATOM 646 C CA . TRP A 1 78 ? -1.371 -2.236 9.974 1.00 85.81 78 TRP A CA 1
ATOM 647 C C . TRP A 1 78 ? -0.091 -2.198 10.803 1.00 85.81 78 TRP A C 1
ATOM 649 O O . TRP A 1 78 ? 0.820 -1.413 10.546 1.00 85.81 78 TRP A O 1
ATOM 659 N N . ARG A 1 79 ? -0.021 -3.089 11.789 1.00 84.75 79 ARG A N 1
ATOM 660 C CA . ARG A 1 79 ? 1.183 -3.357 12.568 1.00 84.75 79 ARG A CA 1
ATOM 661 C C . ARG A 1 79 ? 1.340 -4.858 12.714 1.00 84.75 79 ARG A C 1
ATOM 663 O O . ARG A 1 79 ? 0.358 -5.567 12.939 1.00 84.75 79 ARG A O 1
ATOM 670 N N . ASN A 1 80 ? 2.570 -5.345 12.626 1.00 81.06 80 ASN A N 1
ATOM 671 C CA . ASN A 1 80 ? 2.838 -6.752 12.897 1.00 81.06 80 ASN A CA 1
ATOM 672 C C . ASN A 1 80 ? 2.697 -7.074 14.400 1.00 81.06 80 ASN A C 1
ATOM 674 O O . ASN A 1 80 ? 2.547 -6.186 15.237 1.00 81.06 80 ASN A O 1
ATOM 678 N N . ARG A 1 81 ? 2.816 -8.358 14.771 1.00 80.75 81 ARG A N 1
ATOM 679 C CA . ARG A 1 81 ? 2.739 -8.814 16.180 1.00 80.75 81 ARG A CA 1
ATOM 680 C C . ARG A 1 81 ? 3.785 -8.182 17.112 1.00 80.75 81 ARG A C 1
ATOM 682 O O . ARG A 1 81 ? 3.631 -8.252 18.322 1.00 80.75 81 ARG A O 1
ATOM 689 N N . ARG A 1 82 ? 4.846 -7.589 16.557 1.00 84.81 82 ARG A N 1
ATOM 690 C CA . ARG A 1 82 ? 5.905 -6.875 17.289 1.00 84.81 82 ARG A CA 1
ATOM 691 C C . ARG A 1 82 ? 5.671 -5.357 17.334 1.00 84.81 82 ARG A C 1
ATOM 693 O O . ARG A 1 82 ? 6.541 -4.635 17.799 1.00 84.81 82 ARG A O 1
ATOM 700 N N . GLY A 1 83 ? 4.539 -4.867 16.824 1.00 83.31 83 GLY A N 1
ATOM 701 C CA . GLY A 1 83 ? 4.194 -3.444 16.793 1.00 83.31 83 GLY A CA 1
ATOM 702 C C . GLY A 1 83 ? 4.853 -2.636 15.671 1.00 83.31 83 GLY A C 1
ATOM 703 O O . GLY A 1 83 ? 4.696 -1.421 15.643 1.00 83.31 83 GLY A O 1
ATOM 704 N N . VAL A 1 84 ? 5.566 -3.273 14.735 1.00 82.62 84 VAL A N 1
ATOM 705 C CA . VAL A 1 84 ? 6.219 -2.570 13.617 1.00 82.62 84 VAL A CA 1
ATOM 706 C C . VAL A 1 84 ? 5.187 -2.244 12.539 1.00 82.62 84 VAL A C 1
ATOM 708 O O . VAL A 1 84 ? 4.480 -3.145 12.086 1.00 82.62 84 VAL A O 1
ATOM 711 N N . GLU A 1 85 ? 5.114 -0.974 12.132 1.00 79.94 85 GLU A N 1
ATOM 712 C CA . GLU A 1 85 ? 4.127 -0.485 11.153 1.00 79.94 85 GLU A CA 1
ATOM 713 C C . GLU A 1 85 ? 4.598 -0.543 9.695 1.00 79.94 85 GLU A C 1
ATOM 715 O O . GLU A 1 85 ? 3.788 -0.556 8.771 1.00 79.94 85 GLU A O 1
ATOM 720 N N . HIS A 1 86 ? 5.912 -0.523 9.494 1.00 74.25 86 HIS A N 1
ATOM 721 C CA . HIS A 1 86 ? 6.534 -0.488 8.180 1.00 74.25 86 HIS A CA 1
ATOM 722 C C . HIS A 1 86 ? 6.951 -1.893 7.793 1.00 74.25 86 HIS A C 1
ATOM 724 O O . HIS A 1 86 ? 7.496 -2.634 8.623 1.00 74.25 86 HIS A O 1
ATOM 730 N N . ASP A 1 87 ? 6.746 -2.239 6.531 1.00 69.56 87 ASP A N 1
ATOM 731 C CA . ASP A 1 87 ? 7.232 -3.491 5.999 1.00 69.56 87 ASP A CA 1
ATOM 732 C C . ASP A 1 87 ? 8.355 -3.296 4.989 1.00 69.56 87 ASP A C 1
ATOM 734 O O . ASP A 1 87 ? 8.417 -2.302 4.269 1.00 69.56 87 ASP A O 1
ATOM 738 N N . SER A 1 88 ? 9.256 -4.273 4.974 1.00 64.12 88 SER A N 1
ATOM 739 C CA . SER A 1 88 ? 10.355 -4.352 4.015 1.00 64.12 88 SER A CA 1
ATOM 740 C C . SER A 1 88 ? 9.930 -5.304 2.901 1.00 64.12 88 SER A C 1
ATOM 742 O O . SER A 1 88 ? 9.042 -6.140 3.093 1.00 64.12 88 SER A O 1
ATOM 744 N N . ILE A 1 89 ? 10.559 -5.204 1.734 1.00 58.97 89 ILE A N 1
ATOM 745 C CA . ILE A 1 89 ? 10.267 -6.070 0.584 1.00 58.97 89 ILE A CA 1
ATOM 746 C C . ILE A 1 89 ? 10.304 -7.557 1.017 1.00 58.97 89 ILE A C 1
ATOM 748 O O . ILE A 1 89 ? 11.320 -8.025 1.522 1.00 58.97 89 ILE A O 1
ATOM 752 N N . HIS A 1 90 ? 9.199 -8.287 0.788 1.00 55.69 90 HIS A N 1
ATOM 753 C CA . HIS A 1 90 ? 8.955 -9.705 1.133 1.00 55.69 90 HIS A CA 1
ATOM 754 C C . HIS A 1 90 ? 8.701 -10.045 2.615 1.00 55.69 90 HIS A C 1
ATOM 756 O O . HIS A 1 90 ? 9.501 -10.754 3.228 1.00 55.69 90 HIS A O 1
ATOM 762 N N . LYS A 1 91 ? 7.536 -9.683 3.177 1.00 53.59 91 LYS A N 1
ATOM 763 C CA . LYS A 1 91 ? 7.062 -10.286 4.439 1.00 53.59 91 LYS A CA 1
ATOM 764 C C . LYS A 1 91 ? 5.573 -10.650 4.415 1.00 53.59 91 LYS A C 1
ATOM 766 O O . LYS A 1 91 ? 4.813 -10.297 3.516 1.00 53.59 91 LYS A O 1
ATOM 771 N N . SER A 1 92 ? 5.191 -11.487 5.378 1.00 48.75 92 SER A N 1
ATOM 772 C CA . SER A 1 92 ? 3.815 -11.954 5.568 1.00 48.75 92 SER A CA 1
ATOM 773 C C . SER A 1 92 ? 3.032 -10.940 6.402 1.00 48.75 92 SER A C 1
ATOM 775 O O . SER A 1 92 ? 3.461 -10.570 7.496 1.00 48.75 92 SER A O 1
ATOM 777 N N . VAL A 1 93 ? 1.878 -10.520 5.891 1.00 55.91 93 VAL A N 1
ATOM 778 C CA . VAL A 1 93 ? 0.993 -9.516 6.484 1.00 55.91 93 VAL A CA 1
ATOM 779 C C . VAL A 1 93 ? -0.371 -10.170 6.649 1.00 55.91 93 VAL A C 1
ATOM 781 O O . VAL A 1 93 ? -1.003 -10.507 5.656 1.00 55.91 93 VAL A O 1
ATOM 784 N N . ASN A 1 94 ? -0.816 -10.359 7.894 1.00 52.19 94 ASN A N 1
ATOM 785 C CA . ASN A 1 94 ? -2.154 -10.874 8.184 1.00 52.19 94 ASN A CA 1
ATOM 786 C C . ASN A 1 94 ? -3.119 -9.697 8.340 1.00 52.19 94 ASN A C 1
ATOM 788 O O . ASN A 1 94 ? -3.062 -8.986 9.348 1.00 52.19 94 ASN A O 1
ATOM 792 N N . LEU A 1 95 ? -3.964 -9.485 7.336 1.00 55.09 95 LEU A N 1
ATOM 793 C CA . LEU A 1 95 ? -4.953 -8.413 7.265 1.00 55.09 95 LEU A CA 1
ATOM 794 C C . LEU A 1 95 ? -6.276 -8.948 6.749 1.00 55.09 95 LEU A C 1
ATOM 796 O O . LEU A 1 95 ? -6.305 -9.746 5.828 1.00 55.09 95 LEU A O 1
ATOM 800 N N . GLU A 1 96 ? -7.382 -8.463 7.279 1.00 52.06 96 GLU A N 1
ATOM 801 C CA . GLU A 1 96 ? -8.700 -8.689 6.696 1.00 52.06 96 GLU A CA 1
ATOM 802 C C . GLU A 1 96 ? -9.139 -7.354 6.117 1.00 52.06 96 GLU A C 1
ATOM 804 O O . GLU A 1 96 ? -9.172 -6.441 6.937 1.00 52.06 96 GLU A O 1
ATOM 809 N N . VAL A 1 97 ? -9.495 -7.268 4.810 1.00 53.28 97 VAL A N 1
ATOM 810 C CA . VAL A 1 97 ? -10.220 -6.161 4.090 1.00 53.28 97 VAL A CA 1
ATOM 811 C C . VAL A 1 97 ? -9.423 -5.378 3.002 1.00 53.28 97 VAL A C 1
ATOM 813 O O . VAL A 1 97 ? -8.242 -5.668 2.826 1.00 53.28 97 VAL A O 1
ATOM 816 N N . PRO A 1 98 ? -10.039 -4.445 2.216 1.00 58.38 98 PRO A N 1
ATOM 817 C CA . PRO A 1 98 ? -9.344 -3.604 1.228 1.00 58.38 98 PRO A CA 1
ATOM 818 C C . PRO A 1 98 ? -8.120 -2.869 1.767 1.00 58.38 98 PRO A C 1
ATOM 820 O O . PRO A 1 98 ? -8.091 -2.462 2.931 1.00 58.38 98 PRO A O 1
ATOM 823 N N . ILE A 1 99 ? -7.135 -2.671 0.888 1.00 60.88 99 ILE A N 1
ATOM 824 C CA . ILE A 1 99 ? -5.795 -2.219 1.261 1.00 60.88 99 ILE A CA 1
ATOM 825 C C . ILE A 1 99 ? -5.365 -0.994 0.452 1.00 60.88 99 ILE A C 1
ATOM 827 O O . ILE A 1 99 ? -5.427 -0.989 -0.778 1.00 60.88 99 ILE A O 1
ATOM 831 N N . LEU A 1 100 ? -4.832 -0.006 1.168 1.00 58.62 100 LEU A N 1
ATOM 832 C CA . LEU A 1 100 ? -3.931 1.018 0.662 1.00 58.62 100 LEU A CA 1
ATOM 833 C C . LEU A 1 100 ? -2.490 0.627 0.979 1.00 58.62 100 LEU A C 1
ATOM 835 O O . LEU A 1 100 ? -2.103 0.483 2.140 1.00 58.62 100 LEU A O 1
ATOM 839 N N . VAL A 1 101 ? -1.671 0.501 -0.056 1.00 60.38 101 VAL A N 1
ATOM 840 C CA . VAL A 1 101 ? -0.223 0.370 0.093 1.00 60.38 101 VAL A CA 1
ATOM 841 C C . VAL A 1 101 ? 0.377 1.758 -0.090 1.00 60.38 101 VAL A C 1
ATOM 843 O O . VAL A 1 101 ? 0.390 2.281 -1.203 1.00 60.38 101 VAL A O 1
ATOM 846 N N . ASN A 1 102 ? 0.861 2.363 0.995 1.00 56.38 102 ASN A N 1
ATOM 847 C CA . ASN A 1 102 ? 1.613 3.615 0.916 1.00 56.38 102 ASN A CA 1
ATOM 848 C C . ASN A 1 102 ? 3.089 3.274 0.767 1.00 56.38 102 ASN A C 1
ATOM 850 O O . ASN A 1 102 ? 3.720 2.817 1.722 1.00 56.38 102 ASN A O 1
ATOM 854 N N . ALA A 1 103 ? 3.638 3.483 -0.422 1.00 57.88 103 ALA A N 1
ATOM 855 C CA . ALA A 1 103 ? 5.063 3.305 -0.643 1.00 57.88 103 ALA A CA 1
ATOM 856 C C . ALA A 1 103 ? 5.828 4.407 0.104 1.00 57.88 103 ALA A C 1
ATOM 858 O O . ALA A 1 103 ? 5.565 5.587 -0.104 1.00 57.88 103 ALA A O 1
ATOM 859 N N . LEU A 1 104 ? 6.778 4.034 0.963 1.00 55.06 104 LEU A N 1
ATOM 860 C CA . LEU A 1 104 ? 7.788 4.955 1.470 1.00 55.06 104 LEU A CA 1
ATOM 861 C C . LEU A 1 104 ? 9.031 4.754 0.625 1.00 55.06 104 LEU A C 1
ATOM 863 O O . LEU A 1 104 ? 9.856 3.882 0.900 1.00 55.06 104 LEU A O 1
ATOM 867 N N . SER A 1 105 ? 9.192 5.558 -0.417 1.00 50.09 105 SER A N 1
ATOM 868 C CA . SER A 1 105 ? 10.470 5.514 -1.098 1.00 50.09 105 SER A CA 1
ATOM 869 C C . SER A 1 105 ? 11.475 6.393 -0.376 1.00 50.09 105 SER A C 1
ATOM 871 O O . SER A 1 105 ? 11.289 7.601 -0.290 1.00 50.09 105 SER A O 1
ATOM 873 N N . ARG A 1 106 ? 12.553 5.802 0.145 1.00 44.31 106 ARG A N 1
ATOM 874 C CA . ARG A 1 106 ? 13.692 6.595 0.615 1.00 44.31 106 ARG A CA 1
ATOM 875 C C . ARG A 1 106 ? 14.584 7.084 -0.524 1.00 44.31 106 ARG A C 1
ATOM 877 O O . ARG A 1 106 ? 15.385 7.957 -0.242 1.00 44.31 106 ARG A O 1
ATOM 884 N N . ASN A 1 107 ? 14.430 6.574 -1.755 1.00 41.19 107 ASN A N 1
ATOM 885 C CA . ASN A 1 107 ? 15.218 6.947 -2.941 1.00 41.19 107 ASN A CA 1
ATOM 886 C C . ASN A 1 107 ? 14.601 6.390 -4.252 1.00 41.19 107 ASN A C 1
ATOM 888 O O . ASN A 1 107 ? 15.268 5.713 -5.025 1.00 41.19 107 ASN A O 1
ATOM 892 N N . ALA A 1 108 ? 13.315 6.633 -4.533 1.00 42.59 108 ALA A N 1
ATOM 893 C CA . ALA A 1 108 ? 12.755 6.341 -5.864 1.00 42.59 108 ALA A CA 1
ATOM 894 C C . ALA A 1 108 ? 12.990 7.579 -6.714 1.00 42.59 108 ALA A C 1
ATOM 896 O O . ALA A 1 108 ? 12.088 8.387 -6.929 1.00 42.59 108 ALA A O 1
ATOM 897 N N . THR A 1 109 ? 14.240 7.768 -7.109 1.00 37.19 109 THR A N 1
ATOM 898 C CA . THR A 1 109 ? 14.555 8.624 -8.243 1.00 37.19 109 THR A CA 1
ATOM 899 C C . THR A 1 109 ? 14.045 7.929 -9.500 1.00 37.19 109 THR A C 1
ATOM 901 O O . THR A 1 109 ? 14.373 6.766 -9.735 1.00 37.19 109 THR A O 1
ATOM 904 N N . VAL A 1 110 ? 13.187 8.641 -10.233 1.00 42.81 110 VAL A N 1
ATOM 905 C CA . VAL A 1 110 ? 12.886 8.386 -11.651 1.00 42.81 110 VAL A CA 1
ATOM 906 C C . VAL A 1 110 ? 14.164 8.510 -12.467 1.00 42.81 110 VAL A C 1
ATOM 908 O O . VAL A 1 110 ? 14.977 9.396 -12.114 1.00 42.81 110 VAL A O 1
#

Organism: NCBI:txid300112